Protein AF-A0A6A4PIK3-F1 (afdb_monomer_lite)

Structure (mmCIF, N/CA/C/O backbone):
data_AF-A0A6A4PIK3-F1
#
_entry.id   AF-A0A6A4PIK3-F1
#
loop_
_atom_site.group_PDB
_atom_site.id
_atom_site.type_symbol
_atom_site.label_atom_id
_atom_site.label_alt_id
_atom_site.label_comp_id
_atom_site.label_asym_id
_atom_site.label_entity_id
_atom_site.label_seq_id
_atom_site.pdbx_PDB_ins_code
_atom_site.Cartn_x
_atom_site.Cartn_y
_atom_site.Cartn_z
_atom_site.occupancy
_atom_site.B_iso_or_equiv
_atom_site.auth_seq_id
_atom_site.auth_comp_id
_atom_site.auth_asym_id
_atom_site.auth_atom_id
_atom_site.pdbx_PDB_model_num
ATOM 1 N N . MET A 1 1 ? 68.474 -59.558 27.240 1.00 42.28 1 MET A N 1
ATOM 2 C CA . MET A 1 1 ? 68.053 -60.152 28.528 1.00 42.28 1 MET A CA 1
ATOM 3 C C . MET A 1 1 ? 68.905 -59.543 29.633 1.00 42.28 1 MET A C 1
ATOM 5 O O . MET A 1 1 ? 70.091 -59.830 29.626 1.00 42.28 1 MET A O 1
ATOM 9 N N . ALA A 1 2 ? 68.342 -58.675 30.486 1.00 40.72 2 ALA A N 1
ATOM 10 C CA . ALA A 1 2 ? 68.734 -58.427 31.891 1.00 40.72 2 ALA A CA 1
ATOM 11 C C . ALA A 1 2 ? 68.020 -57.165 32.432 1.00 40.72 2 ALA A C 1
ATOM 13 O O . ALA A 1 2 ? 68.031 -56.123 31.783 1.00 40.72 2 ALA A O 1
ATOM 14 N N . LEU A 1 3 ? 67.392 -57.277 33.606 1.00 48.38 3 LEU A N 1
ATOM 15 C CA . LEU A 1 3 ? 66.794 -56.191 34.401 1.00 48.38 3 LEU A CA 1
ATOM 16 C C . LEU A 1 3 ? 67.681 -55.883 35.624 1.00 48.38 3 LEU A C 1
ATOM 18 O O . LEU A 1 3 ? 68.425 -56.768 36.040 1.00 48.38 3 LEU A O 1
ATOM 22 N N . SER A 1 4 ? 67.464 -54.704 36.243 1.00 45.38 4 SER A N 1
ATOM 23 C CA . SER A 1 4 ? 67.914 -54.214 37.581 1.00 45.38 4 SER A CA 1
ATOM 24 C C . SER A 1 4 ? 68.892 -53.023 37.470 1.00 45.38 4 SER A C 1
ATOM 26 O O . SER A 1 4 ? 69.763 -53.062 36.618 1.00 45.38 4 SER A O 1
ATOM 28 N N . SER A 1 5 ? 68.829 -51.907 38.216 1.00 47.94 5 SER A N 1
ATOM 29 C CA . SER A 1 5 ? 68.353 -51.656 39.589 1.00 47.94 5 SER A CA 1
ATOM 30 C C . SER A 1 5 ? 67.977 -50.174 39.852 1.00 47.94 5 SER A C 1
ATOM 32 O O . SER A 1 5 ? 68.754 -49.260 39.612 1.00 47.94 5 SER A O 1
ATOM 34 N N . ARG A 1 6 ? 66.775 -49.975 40.399 1.00 47.94 6 ARG A N 1
ATOM 35 C CA . ARG A 1 6 ? 66.362 -49.163 41.571 1.00 47.94 6 ARG A CA 1
ATOM 36 C C . ARG A 1 6 ? 67.306 -48.125 42.261 1.00 47.94 6 ARG A C 1
ATOM 38 O O . ARG A 1 6 ? 68.363 -48.487 42.751 1.00 47.94 6 ARG A O 1
ATOM 45 N N . LEU A 1 7 ? 66.695 -46.948 42.533 1.00 49.00 7 LEU A N 1
ATOM 46 C CA . LEU A 1 7 ? 66.698 -46.089 43.756 1.00 49.00 7 LEU A CA 1
ATOM 47 C C . LEU A 1 7 ? 67.582 -44.812 43.856 1.00 49.00 7 LEU A C 1
ATOM 49 O O . LEU A 1 7 ? 68.794 -44.866 43.960 1.00 49.00 7 LEU A O 1
ATOM 53 N N . PHE A 1 8 ? 66.864 -43.679 43.971 1.00 44.44 8 PHE A N 1
ATOM 54 C CA . PHE A 1 8 ? 67.018 -42.516 44.874 1.00 44.44 8 PHE A CA 1
ATOM 55 C C . PHE A 1 8 ? 68.393 -41.869 45.144 1.00 44.44 8 PHE A C 1
ATOM 57 O O . PHE A 1 8 ? 69.242 -42.432 45.821 1.00 44.44 8 PHE A O 1
ATOM 64 N N . SER A 1 9 ? 68.453 -40.551 44.909 1.00 39.91 9 SER A N 1
ATOM 65 C CA . SER A 1 9 ? 69.031 -39.616 45.884 1.00 39.91 9 SER A CA 1
ATOM 66 C C . SER A 1 9 ? 68.115 -38.398 46.036 1.00 39.91 9 SER A C 1
ATOM 68 O O . SER A 1 9 ? 67.864 -37.654 45.089 1.00 39.91 9 SER A O 1
ATOM 70 N N . LYS A 1 10 ? 67.540 -38.252 47.233 1.00 53.06 10 LYS A N 1
ATOM 71 C CA . LYS A 1 10 ? 66.799 -37.070 47.679 1.00 53.06 10 LYS A CA 1
ATOM 72 C C . LYS A 1 10 ? 67.796 -36.126 48.344 1.00 53.06 10 LYS A C 1
ATOM 74 O O . LYS A 1 10 ? 68.350 -36.481 49.378 1.00 53.06 10 LYS A O 1
ATOM 79 N N . SER A 1 11 ? 67.871 -34.889 47.875 1.00 51.84 11 SER A N 1
ATOM 80 C CA . SER A 1 11 ? 68.188 -33.753 48.740 1.00 51.84 11 SER A CA 1
ATOM 81 C C . SER A 1 11 ? 67.214 -32.612 48.441 1.00 51.84 11 SER A C 1
ATOM 83 O O . SER A 1 11 ? 67.342 -31.847 47.492 1.00 51.84 11 SER A O 1
ATOM 85 N N . LYS A 1 12 ? 66.166 -32.541 49.268 1.00 51.66 12 LYS A N 1
ATOM 86 C CA . LYS A 1 12 ? 65.467 -31.284 49.552 1.00 51.66 12 LYS A CA 1
ATOM 87 C C . LYS A 1 12 ? 66.387 -30.460 50.449 1.00 51.66 12 LYS A C 1
ATOM 89 O O . LYS A 1 12 ? 66.949 -31.050 51.365 1.00 51.66 12 LYS A O 1
ATOM 94 N N . LEU A 1 13 ? 66.459 -29.153 50.190 1.00 44.88 13 LEU A N 1
ATOM 95 C CA . LEU A 1 13 ? 66.632 -28.004 51.106 1.00 44.88 13 LEU A CA 1
ATOM 96 C C . LEU A 1 13 ? 67.203 -26.849 50.251 1.00 44.88 13 LEU A C 1
ATOM 98 O O . LEU A 1 13 ? 68.352 -26.892 49.843 1.00 44.88 13 LEU A O 1
ATOM 102 N N . VAL A 1 14 ? 66.351 -26.003 49.659 1.00 47.28 14 VAL A N 1
ATOM 103 C CA . VAL A 1 14 ? 65.898 -24.707 50.215 1.00 47.28 14 VAL A CA 1
ATOM 104 C C . VAL A 1 14 ? 67.074 -23.751 50.452 1.00 47.28 14 VAL A C 1
ATOM 106 O O . VAL A 1 14 ? 67.761 -23.916 51.447 1.00 47.28 14 VAL A O 1
ATOM 109 N N . TYR A 1 15 ? 67.257 -22.739 49.587 1.00 34.69 15 TYR A N 1
ATOM 110 C CA . TYR A 1 15 ? 67.145 -21.312 49.952 1.00 34.69 15 TYR A CA 1
ATOM 111 C C . TYR A 1 15 ? 67.391 -20.377 48.744 1.00 34.69 15 TYR A C 1
ATOM 113 O O . TYR A 1 15 ? 68.409 -20.468 48.072 1.00 34.69 15 TYR A O 1
ATOM 121 N N . GLY A 1 16 ? 66.433 -19.473 48.511 1.00 39.31 16 GLY A N 1
ATOM 122 C CA . GLY A 1 16 ? 66.614 -18.082 48.072 1.00 39.31 16 GLY A CA 1
ATOM 123 C C . GLY A 1 16 ? 67.485 -17.736 46.857 1.00 39.31 16 GLY A C 1
ATOM 124 O O . GLY A 1 16 ? 68.691 -17.566 46.984 1.00 39.31 16 GLY A O 1
ATOM 125 N N . SER A 1 17 ? 66.842 -17.412 45.731 1.00 39.62 17 SER A N 1
ATOM 126 C CA . SER A 1 17 ? 67.045 -16.131 45.016 1.00 39.62 17 SER A CA 1
ATOM 127 C C . SER A 1 17 ? 66.107 -16.043 43.803 1.00 39.62 17 SER A C 1
ATOM 129 O O . SER A 1 17 ? 66.280 -16.718 42.795 1.00 39.62 17 SER A O 1
ATOM 131 N N . GLN A 1 18 ? 65.073 -15.207 43.912 1.00 50.66 18 GLN A N 1
ATOM 132 C CA . GLN A 1 18 ? 64.298 -14.738 42.764 1.00 50.66 18 GLN A CA 1
ATOM 133 C C . GLN A 1 18 ? 65.128 -13.689 42.029 1.00 50.66 18 GLN A C 1
ATOM 135 O O . GLN A 1 18 ? 65.187 -12.561 42.503 1.00 50.66 18 GLN A O 1
ATOM 140 N N . VAL A 1 19 ? 65.726 -14.013 40.883 1.00 46.94 19 VAL A N 1
ATOM 141 C CA . VAL A 1 19 ? 66.197 -12.984 39.947 1.00 46.94 19 VAL A CA 1
ATOM 142 C C . VAL A 1 19 ? 66.079 -13.495 38.504 1.00 46.94 19 VAL A C 1
ATOM 144 O O . VAL A 1 19 ? 66.808 -14.384 38.084 1.00 46.94 19 VAL A O 1
ATOM 147 N N . LEU A 1 20 ? 65.155 -12.865 37.768 1.00 51.59 20 LEU A N 1
ATOM 148 C CA . LEU A 1 20 ? 65.147 -12.663 36.311 1.00 51.59 20 LEU A CA 1
ATOM 149 C C . LEU A 1 20 ? 65.101 -13.908 35.407 1.00 51.59 20 LEU A C 1
ATOM 151 O O . LEU A 1 20 ? 66.103 -14.293 34.813 1.00 51.59 20 LEU A O 1
ATOM 155 N N . LEU A 1 21 ? 63.896 -14.426 35.144 1.00 43.84 21 LEU A N 1
ATOM 156 C CA . LEU A 1 21 ? 63.633 -15.139 33.891 1.00 43.84 21 LEU A CA 1
ATOM 157 C C . LEU A 1 21 ? 62.568 -14.417 33.059 1.00 43.84 21 LEU A C 1
ATOM 159 O O . LEU A 1 21 ? 61.377 -14.453 33.345 1.00 43.84 21 LEU A O 1
ATOM 163 N N . GLN A 1 22 ? 63.084 -13.755 32.023 1.00 44.03 22 GLN A N 1
ATOM 164 C CA . GLN A 1 22 ? 62.517 -13.656 30.678 1.00 44.03 22 GLN A CA 1
ATOM 165 C C . GLN A 1 22 ? 61.116 -13.049 30.542 1.00 44.03 22 GLN A C 1
ATOM 167 O O . GLN A 1 22 ? 60.094 -13.706 30.364 1.00 44.03 22 GLN A O 1
ATOM 172 N N . LYS A 1 23 ? 61.135 -11.718 30.484 1.00 48.66 23 LYS A N 1
ATOM 173 C CA . LYS A 1 23 ? 60.101 -10.835 29.943 1.00 48.66 23 LYS A CA 1
ATOM 174 C C . LYS A 1 23 ? 60.029 -10.941 28.407 1.00 48.66 23 LYS A C 1
ATOM 176 O O . LYS A 1 23 ? 60.272 -9.943 27.746 1.00 48.66 23 LYS A O 1
ATOM 181 N N . GLU A 1 24 ? 59.741 -12.107 27.822 1.00 47.03 24 GLU A N 1
ATOM 182 C CA . GLU A 1 24 ? 59.669 -12.205 26.342 1.00 47.03 24 GLU A CA 1
ATOM 183 C C . GLU A 1 24 ? 58.490 -12.984 25.743 1.00 47.03 24 GLU A C 1
ATOM 185 O O . GLU A 1 24 ? 58.330 -12.967 24.530 1.00 47.03 24 GLU A O 1
ATOM 190 N N . TYR A 1 25 ? 57.568 -13.544 26.533 1.00 50.06 25 TYR A N 1
ATOM 191 C CA . TYR A 1 25 ? 56.344 -14.140 25.969 1.00 50.06 25 TYR A CA 1
ATOM 192 C C . TYR A 1 25 ? 55.090 -13.767 26.763 1.00 50.06 25 TYR A C 1
ATOM 194 O O . TYR A 1 25 ? 54.381 -14.614 27.301 1.00 50.06 25 TYR A O 1
ATOM 202 N N . ALA A 1 26 ? 54.792 -12.467 26.821 1.00 51.06 26 ALA A N 1
ATOM 203 C CA . ALA A 1 26 ? 53.451 -11.999 27.155 1.00 51.06 26 ALA A CA 1
ATOM 204 C C . ALA A 1 26 ? 52.597 -12.049 25.880 1.00 51.06 26 ALA A C 1
ATOM 206 O O . ALA A 1 26 ? 52.584 -11.106 25.091 1.00 51.06 26 ALA A O 1
ATOM 207 N N . VAL A 1 27 ? 51.924 -13.179 25.655 1.00 59.38 27 VAL A N 1
ATOM 208 C CA . VAL A 1 27 ? 50.907 -13.320 24.603 1.00 59.38 27 VAL A CA 1
ATOM 209 C C . VAL A 1 27 ? 49.851 -12.227 24.821 1.00 59.38 27 VAL A C 1
ATOM 211 O O . VAL A 1 27 ? 49.221 -12.224 25.883 1.00 59.38 27 VAL A O 1
ATOM 214 N N . PRO A 1 28 ? 49.642 -11.292 23.875 1.00 59.97 28 PRO A N 1
ATOM 215 C CA . PRO A 1 28 ? 48.648 -10.248 24.047 1.00 59.97 28 PRO A CA 1
ATOM 216 C C . PRO A 1 28 ? 47.266 -10.887 24.156 1.00 59.97 28 PRO A C 1
ATOM 218 O O . PRO A 1 28 ? 46.791 -11.575 23.249 1.00 59.97 28 PRO A O 1
ATOM 221 N N . VAL A 1 29 ? 46.628 -10.669 25.301 1.00 57.66 29 VAL A N 1
ATOM 222 C CA . VAL A 1 29 ? 45.223 -10.979 25.544 1.00 57.66 29 VAL A CA 1
ATOM 223 C C . VAL A 1 29 ? 44.407 -10.255 24.475 1.00 57.66 29 VAL A C 1
ATOM 225 O O . VAL A 1 29 ? 44.377 -9.031 24.459 1.00 57.66 29 VAL A O 1
ATOM 228 N N . ARG A 1 30 ? 43.815 -11.036 23.559 1.00 63.66 30 ARG A N 1
ATOM 229 C CA . ARG A 1 30 ? 42.768 -10.684 22.582 1.00 63.66 30 ARG A CA 1
ATOM 230 C C . ARG A 1 30 ? 42.511 -9.176 22.461 1.00 63.66 30 ARG A C 1
ATOM 232 O O . ARG A 1 30 ? 41.671 -8.624 23.167 1.00 63.66 30 ARG A O 1
ATOM 239 N N . HIS A 1 31 ? 43.184 -8.520 21.522 1.00 57.44 31 HIS A N 1
ATOM 240 C CA . HIS A 1 31 ? 42.728 -7.216 21.062 1.00 57.44 31 HIS A CA 1
ATOM 241 C C . HIS A 1 31 ? 41.388 -7.420 20.347 1.00 57.44 31 HIS A C 1
ATOM 243 O O . HIS A 1 31 ? 41.338 -8.003 19.266 1.00 57.44 31 HIS A O 1
ATOM 249 N N . PHE A 1 32 ? 40.289 -6.992 20.970 1.00 64.56 32 PHE A N 1
ATOM 250 C CA . PHE A 1 32 ? 39.023 -6.838 20.263 1.00 64.56 32 PHE A CA 1
ATOM 251 C C . PHE A 1 32 ? 39.234 -5.832 19.128 1.00 64.56 32 PHE A C 1
ATOM 253 O O . PHE A 1 32 ? 39.928 -4.827 19.310 1.00 64.56 32 PHE A O 1
ATOM 260 N N . ALA A 1 33 ? 38.673 -6.118 17.951 1.00 66.25 33 ALA A N 1
ATOM 261 C CA . ALA A 1 33 ? 38.661 -5.163 16.855 1.00 66.25 33 ALA A CA 1
ATOM 262 C C . ALA A 1 33 ? 38.107 -3.831 17.380 1.00 66.25 33 ALA A C 1
ATOM 264 O O . ALA A 1 33 ? 37.040 -3.798 17.993 1.00 66.25 33 ALA A O 1
ATOM 265 N N . LYS A 1 34 ? 38.868 -2.749 17.186 1.00 67.56 34 LYS A N 1
ATOM 266 C CA . LYS A 1 34 ? 38.430 -1.383 17.481 1.00 67.56 34 LYS A CA 1
ATOM 267 C C . LYS A 1 34 ? 37.066 -1.188 16.820 1.00 67.56 34 LYS A C 1
ATOM 269 O O . LYS A 1 34 ? 36.950 -1.523 15.643 1.00 67.56 34 LYS A O 1
ATOM 274 N N . GLU A 1 35 ? 36.069 -0.702 17.565 1.00 58.19 35 GLU A N 1
ATOM 275 C CA . GLU A 1 35 ? 34.728 -0.401 17.049 1.00 58.19 35 GLU A CA 1
ATOM 276 C C . GLU A 1 35 ? 34.848 0.425 15.765 1.00 58.19 35 GLU A C 1
ATOM 278 O O . GLU A 1 35 ? 35.059 1.636 15.769 1.00 58.19 35 GLU A O 1
ATOM 283 N N . SER A 1 36 ? 34.750 -0.268 14.638 1.00 56.38 36 SER A N 1
ATOM 284 C CA . SER A 1 36 ? 34.481 0.325 13.349 1.00 56.38 36 SER A CA 1
ATOM 285 C C . SER A 1 36 ? 32.977 0.532 13.361 1.00 56.38 36 SER A C 1
ATOM 287 O O . SER A 1 36 ? 32.231 -0.359 12.958 1.00 56.38 36 SER A O 1
ATOM 289 N N . ALA A 1 37 ? 32.523 1.677 13.876 1.00 60.81 37 ALA A N 1
ATOM 290 C CA . ALA A 1 37 ? 31.209 2.170 13.502 1.00 60.81 37 ALA A CA 1
ATOM 291 C C . ALA A 1 37 ? 31.259 2.323 11.974 1.00 60.81 37 ALA A C 1
ATOM 293 O O . ALA A 1 37 ? 32.039 3.157 11.496 1.00 60.81 37 ALA A O 1
ATOM 294 N N . PRO A 1 38 ? 30.551 1.481 11.196 1.00 63.56 38 PRO A N 1
ATOM 295 C CA . PRO A 1 38 ? 30.551 1.644 9.754 1.00 63.56 38 PRO A CA 1
ATOM 296 C C . PRO A 1 38 ? 30.103 3.085 9.470 1.00 63.56 38 PRO A C 1
ATOM 298 O O . PRO A 1 38 ? 29.158 3.559 10.111 1.00 63.56 38 PRO A O 1
ATOM 301 N N . PRO A 1 39 ? 30.814 3.828 8.602 1.00 64.94 39 PRO A N 1
ATOM 302 C CA . PRO A 1 39 ? 30.433 5.196 8.290 1.00 64.94 39 PRO A CA 1
ATOM 303 C C . PRO A 1 39 ? 28.982 5.170 7.823 1.00 64.94 39 PRO A C 1
ATOM 305 O O . PRO A 1 39 ? 28.659 4.370 6.950 1.00 64.94 39 PRO A O 1
ATOM 308 N N . ALA A 1 40 ? 28.125 5.993 8.439 1.00 61.84 40 ALA A N 1
ATOM 309 C CA . ALA A 1 40 ? 26.699 6.037 8.134 1.00 61.84 40 ALA A CA 1
ATOM 310 C C . ALA A 1 40 ? 26.525 6.167 6.619 1.00 61.84 40 ALA A C 1
ATOM 312 O O . ALA A 1 40 ? 26.816 7.215 6.030 1.00 61.84 40 ALA A O 1
ATOM 313 N N . LEU A 1 41 ? 26.130 5.071 5.975 1.00 66.81 41 LEU A N 1
ATOM 314 C CA . LEU A 1 41 ? 25.985 5.047 4.533 1.00 66.81 41 LEU A CA 1
ATOM 315 C C . LEU A 1 41 ? 24.773 5.922 4.217 1.00 66.81 41 LEU A C 1
ATOM 317 O O . LEU A 1 41 ? 23.771 5.880 4.927 1.00 66.81 41 LEU A O 1
ATOM 321 N N . LYS A 1 42 ? 24.822 6.715 3.140 1.00 70.19 42 LYS A N 1
ATOM 322 C CA . LYS A 1 42 ? 23.656 7.511 2.695 1.00 70.19 42 LYS A CA 1
ATOM 323 C C . LYS A 1 42 ? 22.383 6.654 2.549 1.00 70.19 42 LYS A C 1
ATOM 325 O O . LYS A 1 42 ? 21.276 7.161 2.718 1.00 70.19 42 LYS A O 1
ATOM 330 N N . GLY A 1 43 ? 22.546 5.353 2.288 1.00 73.00 43 GLY A N 1
ATOM 331 C CA . GLY A 1 43 ? 21.462 4.372 2.310 1.00 73.00 43 GLY A CA 1
ATOM 332 C C . GLY A 1 43 ? 20.784 4.237 3.679 1.00 73.00 43 GLY A C 1
ATOM 333 O O . GLY A 1 43 ? 19.560 4.224 3.742 1.00 73.00 43 GLY A O 1
ATOM 334 N N . ASP A 1 44 ? 21.535 4.246 4.781 1.00 77.25 44 ASP A N 1
ATOM 335 C CA . ASP A 1 44 ? 20.989 4.092 6.136 1.00 77.25 44 ASP A CA 1
ATOM 336 C C . ASP A 1 44 ? 20.107 5.279 6.529 1.00 77.25 44 ASP A C 1
ATOM 338 O O . ASP A 1 44 ? 19.073 5.110 7.173 1.00 77.25 44 ASP A O 1
ATOM 342 N N . THR A 1 45 ? 20.491 6.494 6.131 1.00 81.88 45 THR A N 1
ATOM 343 C CA . THR A 1 45 ? 19.672 7.691 6.365 1.00 81.88 45 THR A CA 1
ATOM 344 C C . THR A 1 45 ? 18.398 7.677 5.525 1.00 81.88 45 THR A C 1
ATOM 346 O O . THR A 1 45 ? 17.340 8.049 6.021 1.00 81.88 45 THR A O 1
ATOM 349 N N . MET A 1 46 ? 18.471 7.185 4.283 1.00 81.75 46 MET A N 1
ATOM 350 C CA . MET A 1 46 ? 17.302 7.053 3.409 1.00 81.75 46 MET A CA 1
ATOM 351 C C . MET A 1 46 ? 16.306 6.024 3.958 1.00 81.75 46 MET A C 1
ATOM 353 O O . MET A 1 46 ? 15.119 6.321 4.071 1.00 81.75 46 MET A O 1
ATOM 357 N N . LEU A 1 47 ? 16.785 4.848 4.371 1.00 85.81 47 LEU A N 1
ATOM 358 C CA . LEU A 1 47 ? 15.944 3.806 4.966 1.00 85.81 47 LEU A CA 1
ATOM 359 C C . LEU A 1 47 ? 15.294 4.266 6.274 1.00 85.81 47 LEU A C 1
ATOM 361 O O . LEU A 1 47 ? 14.116 3.996 6.504 1.00 85.81 47 LEU A O 1
ATOM 365 N N . LYS A 1 48 ? 16.031 5.003 7.114 1.00 88.38 48 LYS A N 1
ATOM 366 C CA . LYS A 1 48 ? 15.481 5.593 8.343 1.00 88.38 48 LYS A CA 1
ATOM 367 C C . LYS A 1 48 ? 14.359 6.583 8.045 1.00 88.38 48 LYS A C 1
ATOM 369 O O . LYS A 1 48 ? 13.338 6.532 8.723 1.00 88.38 48 LYS A O 1
ATOM 374 N N . ASN A 1 49 ? 14.516 7.433 7.032 1.00 86.06 49 ASN A N 1
ATOM 375 C CA . ASN A 1 49 ? 13.478 8.390 6.648 1.00 86.06 49 ASN A CA 1
ATOM 376 C C . ASN A 1 49 ? 12.209 7.673 6.166 1.00 86.06 49 ASN A C 1
ATOM 378 O O . ASN A 1 49 ? 11.128 7.958 6.675 1.00 86.06 49 ASN A O 1
ATOM 382 N N . ILE A 1 50 ? 12.348 6.666 5.293 1.00 87.06 50 ILE A N 1
ATOM 383 C CA . ILE A 1 50 ? 11.216 5.849 4.817 1.00 87.06 50 ILE A CA 1
ATOM 384 C C . ILE A 1 50 ? 10.511 5.157 5.991 1.00 87.06 50 ILE A C 1
ATOM 386 O O . ILE A 1 50 ? 9.283 5.149 6.076 1.00 87.06 50 ILE A O 1
ATOM 390 N N . PHE A 1 51 ? 11.275 4.592 6.928 1.00 88.94 51 PHE A N 1
ATOM 391 C CA . PHE A 1 51 ? 10.706 3.925 8.096 1.00 88.94 51 PHE A CA 1
ATOM 392 C C . PHE A 1 51 ? 9.925 4.892 8.994 1.00 88.94 51 PHE A C 1
ATOM 394 O O . PHE A 1 51 ? 8.838 4.553 9.462 1.00 88.94 51 PHE A O 1
ATOM 401 N N . VAL A 1 52 ? 10.453 6.098 9.220 1.00 89.81 52 VAL A N 1
ATOM 402 C CA . VAL A 1 52 ? 9.773 7.138 10.005 1.00 89.81 52 VAL A CA 1
ATOM 403 C C . VAL A 1 52 ? 8.481 7.579 9.319 1.00 89.81 52 VAL A C 1
ATOM 405 O O . VAL A 1 52 ? 7.448 7.676 9.980 1.00 89.81 52 VAL A O 1
ATOM 408 N N . GLU A 1 53 ? 8.501 7.784 8.002 1.00 87.25 53 GLU A N 1
ATOM 409 C CA . GLU A 1 53 ? 7.303 8.124 7.231 1.00 87.25 53 GLU A CA 1
ATOM 410 C C . GLU A 1 53 ? 6.227 7.039 7.337 1.00 87.25 53 GLU A C 1
ATOM 412 O O . GLU A 1 53 ? 5.076 7.343 7.657 1.00 87.25 53 GLU A O 1
ATOM 417 N N . LEU A 1 54 ? 6.594 5.769 7.133 1.00 86.88 54 LEU A N 1
ATOM 418 C CA . LEU A 1 54 ? 5.667 4.644 7.267 1.00 86.88 54 LEU A CA 1
ATOM 419 C C . LEU A 1 54 ? 5.094 4.558 8.680 1.00 86.88 54 LEU A C 1
ATOM 421 O O . LEU A 1 54 ? 3.878 4.458 8.844 1.00 86.88 54 LEU A O 1
ATOM 425 N N . LYS A 1 55 ? 5.950 4.647 9.701 1.00 89.31 55 LYS A N 1
ATOM 426 C CA . LYS A 1 55 ? 5.527 4.627 11.102 1.00 89.31 55 LYS A CA 1
ATOM 427 C C . LYS A 1 55 ? 4.479 5.708 11.380 1.00 89.31 55 LYS A C 1
ATOM 429 O O . LYS A 1 55 ? 3.433 5.391 11.939 1.00 89.31 55 LYS A O 1
ATOM 434 N N . ASN A 1 56 ? 4.710 6.941 10.931 1.00 89.06 56 ASN A N 1
ATOM 435 C CA . ASN A 1 56 ? 3.780 8.053 11.145 1.00 89.06 56 ASN A CA 1
ATOM 436 C C . ASN A 1 56 ? 2.415 7.810 10.467 1.00 89.06 56 ASN A C 1
ATOM 438 O O . ASN A 1 56 ? 1.367 8.103 11.049 1.00 89.06 56 ASN A O 1
ATOM 442 N N . LYS A 1 57 ? 2.395 7.225 9.259 1.00 86.81 57 LYS 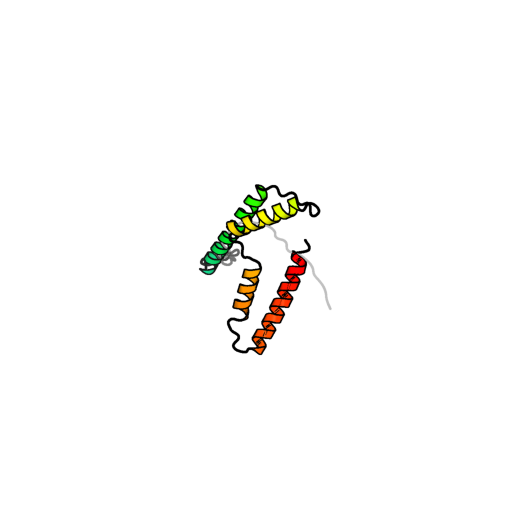A N 1
ATOM 443 C CA . LYS A 1 57 ? 1.142 6.852 8.568 1.00 86.81 57 LYS A CA 1
ATOM 444 C C . LYS A 1 57 ? 0.350 5.792 9.340 1.00 86.81 57 LYS A C 1
ATOM 446 O O . LYS A 1 57 ? -0.869 5.890 9.459 1.00 86.81 57 LYS A O 1
ATOM 451 N N . TYR A 1 58 ? 1.027 4.797 9.909 1.00 84.56 58 TYR A N 1
ATOM 452 C CA . TYR A 1 58 ? 0.357 3.767 10.705 1.00 84.56 58 TYR A CA 1
ATOM 453 C C . TYR A 1 58 ? -0.085 4.275 12.081 1.00 84.56 58 TYR A C 1
ATOM 455 O O . TYR A 1 58 ? -1.182 3.940 12.523 1.00 84.56 58 TYR A O 1
ATOM 463 N N . GLU A 1 59 ? 0.713 5.110 12.748 1.00 88.25 59 GLU A N 1
ATOM 464 C CA . GLU A 1 59 ? 0.332 5.714 14.031 1.00 88.25 59 GLU A CA 1
ATOM 465 C C . GLU A 1 59 ? -0.922 6.582 13.886 1.00 88.25 59 GLU A C 1
ATOM 467 O O . GLU A 1 59 ? -1.873 6.413 14.649 1.00 88.25 59 GLU A O 1
ATOM 472 N N . THR A 1 60 ? -0.990 7.420 12.847 1.00 88.00 60 THR A N 1
ATOM 473 C CA . THR A 1 60 ? -2.183 8.237 12.563 1.00 88.00 60 THR A CA 1
ATOM 474 C C . THR A 1 60 ? -3.425 7.387 12.280 1.00 88.00 60 THR A C 1
ATOM 476 O O . THR A 1 60 ? -4.506 7.691 12.793 1.00 88.00 60 THR A O 1
ATOM 479 N N . ALA A 1 61 ? -3.289 6.288 11.532 1.00 83.94 61 ALA A N 1
ATOM 480 C CA . ALA A 1 61 ? -4.385 5.349 11.295 1.00 83.94 61 ALA A CA 1
ATOM 481 C C . ALA A 1 61 ? -4.869 4.675 12.594 1.00 83.94 61 ALA A C 1
ATOM 483 O O . ALA A 1 61 ? -6.071 4.632 12.864 1.00 83.94 61 ALA A O 1
ATOM 484 N N . ILE A 1 62 ? -3.945 4.199 13.435 1.00 85.62 62 ILE A N 1
ATOM 485 C CA . ILE A 1 62 ? -4.264 3.559 14.722 1.00 85.62 62 ILE A CA 1
ATOM 486 C C . ILE A 1 62 ? -4.951 4.545 15.670 1.00 85.62 62 ILE A C 1
ATOM 488 O O . ILE A 1 62 ? -5.892 4.176 16.372 1.00 85.62 62 ILE A O 1
ATOM 492 N N . GLU A 1 63 ? -4.503 5.798 15.713 1.00 86.50 63 GLU A N 1
ATOM 493 C CA . GLU A 1 63 ? -5.138 6.826 16.536 1.00 86.50 63 GLU A CA 1
ATOM 494 C C . GLU A 1 63 ? -6.588 7.096 16.129 1.00 86.50 63 GLU A C 1
ATOM 496 O O . GLU A 1 63 ? -7.439 7.278 17.001 1.00 86.50 63 GLU A O 1
ATOM 501 N N . LEU A 1 64 ? -6.887 7.110 14.828 1.00 85.00 64 LEU A N 1
ATOM 502 C CA . LEU A 1 64 ? -8.255 7.259 14.324 1.00 85.00 64 LEU A CA 1
ATOM 503 C C . LEU A 1 64 ? -9.121 6.054 14.707 1.00 85.00 64 LEU A C 1
ATOM 505 O O . LEU A 1 64 ? -10.198 6.241 15.271 1.00 85.00 64 LEU A O 1
ATOM 509 N N . LEU A 1 65 ? -8.607 4.836 14.515 1.00 83.06 65 LEU A N 1
ATOM 510 C CA . LEU A 1 65 ? -9.297 3.599 14.901 1.00 83.06 65 LEU A CA 1
ATOM 511 C C . LEU A 1 65 ? -9.572 3.511 16.406 1.00 83.06 65 LEU A C 1
ATOM 513 O O . LEU A 1 65 ? -10.595 2.979 16.822 1.00 83.06 65 LEU A O 1
ATOM 517 N N . LYS A 1 66 ? -8.679 4.043 17.247 1.00 83.44 66 LYS A N 1
ATOM 518 C CA . LYS A 1 66 ? -8.900 4.100 18.702 1.00 83.44 66 LYS A CA 1
ATOM 519 C C . LYS A 1 66 ? -9.991 5.098 19.095 1.00 83.44 66 LYS A C 1
ATOM 521 O O . LYS A 1 66 ? -10.674 4.878 20.094 1.00 83.44 66 LYS A O 1
ATOM 526 N N . LYS A 1 67 ? -10.127 6.204 18.357 1.00 82.44 67 LYS A N 1
ATOM 527 C CA . LYS A 1 67 ? -11.142 7.243 18.613 1.00 82.44 67 LYS A CA 1
ATOM 528 C C . LYS A 1 67 ? -12.531 6.764 18.203 1.00 82.44 67 LYS A C 1
ATOM 530 O O . LYS A 1 67 ? -13.491 6.934 18.951 1.00 82.44 67 LYS A O 1
ATOM 535 N N . GLU A 1 68 ? -12.627 6.150 17.035 1.00 73.31 68 GLU A N 1
ATOM 536 C CA . GLU A 1 68 ? -13.872 5.636 16.479 1.00 73.31 68 GLU A CA 1
ATOM 537 C C . GLU A 1 68 ? -14.029 4.177 16.922 1.00 73.31 68 GLU A C 1
ATOM 539 O O . GLU A 1 68 ? -13.576 3.267 16.242 1.00 73.31 68 GLU A O 1
ATOM 544 N N . LYS A 1 69 ? -14.629 3.929 18.097 1.00 73.75 69 LYS A N 1
ATOM 545 C CA . LYS A 1 69 ? -14.965 2.565 18.549 1.00 73.75 69 LYS A CA 1
ATOM 546 C C . LYS A 1 69 ? -15.868 1.890 17.508 1.00 73.75 69 LYS A C 1
ATOM 548 O O . LYS A 1 69 ? -17.073 2.131 17.484 1.00 73.75 69 LYS A O 1
ATOM 553 N N . ILE A 1 70 ? -15.290 1.068 16.639 1.00 72.50 70 ILE A N 1
ATOM 554 C CA . ILE A 1 70 ? -16.032 0.349 15.604 1.00 72.50 70 ILE A CA 1
ATOM 555 C C . ILE A 1 70 ? -16.719 -0.854 16.252 1.00 72.50 70 ILE A C 1
ATOM 557 O O . ILE A 1 70 ? -16.062 -1.702 16.851 1.00 72.50 70 ILE A O 1
ATOM 561 N N . THR A 1 71 ? -18.040 -0.935 16.114 1.00 74.12 71 THR A N 1
ATOM 562 C CA . THR A 1 71 ? -18.785 -2.171 16.379 1.00 74.12 71 THR A CA 1
ATOM 563 C C . THR A 1 71 ? -18.770 -2.988 15.091 1.00 74.12 71 THR A C 1
ATOM 565 O O . THR A 1 71 ? -19.213 -2.489 14.059 1.00 74.12 71 THR A O 1
ATOM 568 N N . ILE A 1 72 ? -18.192 -4.190 15.124 1.00 71.81 72 ILE A N 1
ATOM 569 C CA . ILE A 1 72 ? -18.123 -5.087 13.9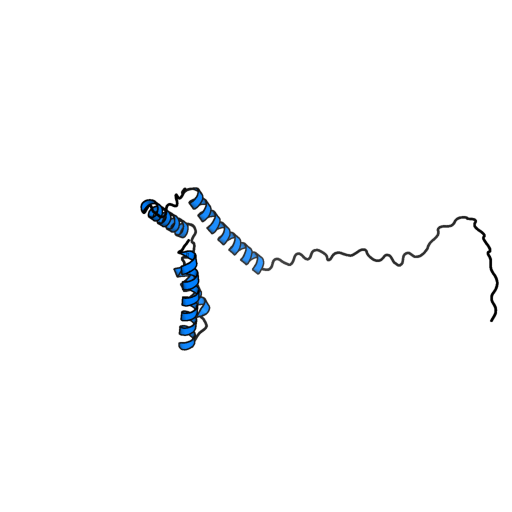64 1.00 71.81 72 ILE A CA 1
ATOM 570 C C . ILE A 1 72 ? -19.273 -6.082 14.107 1.00 71.81 72 ILE A C 1
ATOM 572 O O . ILE A 1 72 ? -19.149 -7.070 14.826 1.00 71.81 72 ILE A O 1
ATOM 576 N N . ASP A 1 73 ? -20.393 -5.774 13.460 1.00 75.44 73 ASP A N 1
ATOM 577 C CA . ASP A 1 73 ? -21.515 -6.693 13.287 1.00 75.44 73 ASP A CA 1
ATOM 578 C C . ASP A 1 73 ? -21.762 -6.857 11.777 1.00 75.44 73 ASP A C 1
ATOM 580 O O . ASP A 1 73 ? -22.141 -5.881 11.123 1.00 75.44 73 ASP A O 1
ATOM 584 N N . PRO A 1 74 ? -21.468 -8.033 11.191 1.00 71.94 74 PRO A N 1
ATOM 585 C CA . PRO A 1 74 ? -21.635 -8.262 9.758 1.00 71.94 74 PRO A CA 1
ATOM 586 C C . PRO A 1 74 ? -23.107 -8.336 9.325 1.00 71.94 74 PRO A C 1
ATOM 588 O O . PRO A 1 74 ? -23.382 -8.172 8.137 1.00 71.94 74 PRO A O 1
ATOM 591 N N . GLU A 1 75 ? -24.043 -8.541 10.258 1.00 81.19 75 GLU A N 1
ATOM 592 C CA . GLU A 1 75 ? -25.477 -8.668 9.964 1.00 81.19 75 GLU A CA 1
ATOM 593 C C . GLU A 1 75 ? -26.213 -7.318 10.013 1.00 81.19 75 GLU A C 1
ATOM 595 O O . GLU A 1 75 ? -27.310 -7.186 9.463 1.00 81.19 75 GLU A O 1
ATOM 600 N N . ASP A 1 76 ? -25.612 -6.289 10.626 1.00 81.81 76 ASP A N 1
ATOM 601 C CA . ASP A 1 76 ? -26.171 -4.937 10.662 1.00 81.81 76 ASP A CA 1
ATOM 602 C C . ASP A 1 76 ? -25.614 -4.059 9.516 1.00 81.81 76 ASP A C 1
ATOM 604 O O . ASP A 1 76 ? -24.450 -3.632 9.546 1.00 81.81 76 ASP A O 1
ATOM 608 N N . PRO A 1 77 ? -26.437 -3.690 8.513 1.00 81.56 77 PRO A N 1
ATOM 609 C CA . PRO A 1 77 ? -25.997 -2.836 7.411 1.00 81.56 77 PRO A CA 1
ATOM 610 C C . PRO A 1 77 ? -25.533 -1.444 7.873 1.00 81.56 77 PRO A C 1
ATOM 612 O O . PRO A 1 77 ? -24.710 -0.811 7.196 1.00 81.56 77 PRO A O 1
ATOM 615 N N . ALA A 1 78 ? -26.014 -0.948 9.020 1.00 82.94 78 ALA A N 1
ATOM 616 C CA . ALA A 1 78 ? -25.571 0.330 9.567 1.00 82.94 78 ALA A CA 1
ATOM 617 C C . ALA A 1 78 ? -24.114 0.255 10.054 1.00 82.94 78 ALA A C 1
ATOM 619 O O . ALA A 1 78 ? -23.319 1.143 9.718 1.00 82.94 78 ALA A O 1
ATOM 620 N N . ALA A 1 79 ? -23.740 -0.824 10.750 1.00 80.88 79 ALA A N 1
ATOM 621 C CA . ALA A 1 79 ? -22.376 -1.079 11.215 1.00 80.88 79 ALA A CA 1
ATOM 622 C C . ALA A 1 79 ? -21.384 -1.215 10.046 1.00 80.88 79 ALA A C 1
ATOM 624 O O . ALA A 1 79 ? -20.332 -0.564 10.046 1.00 80.88 79 ALA A O 1
ATOM 625 N N . VAL A 1 80 ? -21.757 -1.952 8.994 1.00 81.94 80 VAL A N 1
ATOM 626 C CA . VAL A 1 80 ? -20.943 -2.097 7.770 1.00 81.94 80 VAL A CA 1
ATOM 627 C C . VAL A 1 80 ? -20.735 -0.748 7.075 1.00 81.94 80 VAL A C 1
ATOM 629 O O . VAL A 1 80 ? -19.618 -0.399 6.677 1.00 81.94 80 VAL A O 1
ATOM 632 N N . SER A 1 81 ? -21.792 0.065 6.964 1.00 82.62 81 SER A N 1
ATOM 633 C CA . SER A 1 81 ? -21.692 1.395 6.350 1.00 82.62 81 SER A CA 1
ATOM 634 C C . SER A 1 81 ? -20.812 2.354 7.161 1.00 82.62 81 SER A C 1
ATOM 636 O O . SER A 1 81 ? -20.088 3.173 6.586 1.00 82.62 81 SER A O 1
ATOM 638 N N . HIS A 1 82 ? -20.848 2.244 8.493 1.00 82.88 82 HIS A N 1
ATOM 639 C CA . HIS A 1 82 ? -20.018 3.030 9.395 1.00 82.88 82 HIS A CA 1
ATOM 640 C C . HIS A 1 82 ? -18.547 2.630 9.252 1.00 82.88 82 HIS A C 1
ATOM 642 O O . HIS A 1 82 ? -17.707 3.493 9.004 1.00 82.88 82 HIS A O 1
ATOM 648 N N . TYR A 1 83 ? -18.246 1.329 9.278 1.00 83.94 83 TYR A N 1
ATOM 649 C CA . TYR A 1 83 ? -16.905 0.799 9.023 1.00 83.94 83 TYR A CA 1
ATOM 650 C C . TYR A 1 83 ? -16.329 1.287 7.685 1.00 83.94 83 TYR A C 1
ATOM 652 O O . TYR A 1 83 ? -15.207 1.795 7.633 1.00 83.94 83 TYR A O 1
ATOM 660 N N . ALA A 1 84 ? -17.117 1.221 6.607 1.00 83.56 84 ALA A N 1
ATOM 661 C CA . ALA A 1 84 ? -16.685 1.677 5.288 1.00 83.56 84 ALA A CA 1
ATOM 662 C C . ALA A 1 84 ? -16.343 3.178 5.262 1.00 83.56 84 ALA A C 1
ATOM 664 O O . ALA A 1 84 ? -15.410 3.587 4.567 1.00 83.56 84 ALA A O 1
ATOM 665 N N . LYS A 1 85 ? -17.073 4.011 6.016 1.00 86.56 85 LYS A N 1
ATOM 666 C CA . LYS A 1 85 ? -16.769 5.446 6.153 1.00 86.56 85 LYS A CA 1
ATOM 667 C C . LYS A 1 85 ? -15.467 5.665 6.917 1.00 86.56 85 LYS A C 1
ATOM 669 O O . LYS A 1 85 ? -14.621 6.406 6.427 1.00 86.56 85 LYS A O 1
ATOM 674 N N . VAL A 1 86 ? -15.282 4.984 8.046 1.00 84.75 86 VAL A N 1
ATOM 675 C CA . VAL A 1 86 ? -14.050 5.056 8.851 1.00 84.75 86 VAL A CA 1
ATOM 676 C C . VAL A 1 86 ? -12.828 4.635 8.028 1.00 84.75 86 VAL A C 1
ATOM 678 O O . VAL A 1 86 ? -11.812 5.324 8.002 1.00 84.75 86 VAL A O 1
ATOM 681 N N . MET A 1 87 ? -12.928 3.556 7.251 1.00 83.62 87 MET A N 1
ATOM 682 C CA . MET A 1 87 ? -11.805 3.128 6.411 1.00 83.62 87 MET A CA 1
ATOM 683 C C . MET A 1 87 ? -11.500 4.093 5.263 1.00 83.62 87 MET A C 1
ATOM 685 O O . MET A 1 87 ? -10.337 4.234 4.881 1.00 83.62 87 MET A O 1
ATOM 689 N N . LYS A 1 88 ? -12.500 4.806 4.732 1.00 85.19 88 LYS A N 1
ATOM 690 C CA . LYS A 1 88 ? -12.263 5.892 3.767 1.00 85.19 88 LYS A CA 1
ATOM 691 C C . LYS A 1 88 ? -11.537 7.073 4.413 1.00 85.19 88 LYS A C 1
ATOM 693 O O . LYS A 1 88 ? -10.536 7.525 3.863 1.00 85.19 88 LYS A O 1
ATOM 698 N N . THR A 1 89 ? -11.973 7.522 5.592 1.00 86.00 89 THR A N 1
ATOM 699 C CA . THR A 1 89 ? -11.341 8.661 6.283 1.00 86.00 89 THR A CA 1
A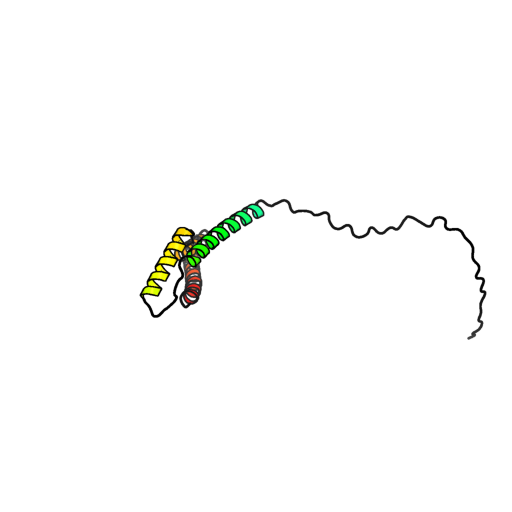TOM 700 C C . THR A 1 89 ? -9.913 8.346 6.721 1.00 86.00 89 THR A C 1
ATOM 702 O O . THR A 1 89 ? -9.039 9.207 6.614 1.00 86.00 89 THR A O 1
ATOM 705 N N . ILE A 1 90 ? -9.645 7.116 7.168 1.00 84.06 90 ILE A N 1
ATOM 706 C CA . ILE A 1 90 ? -8.290 6.654 7.489 1.00 84.06 90 ILE A CA 1
ATOM 707 C C . ILE A 1 90 ? -7.414 6.666 6.240 1.00 84.06 90 ILE A C 1
ATOM 709 O O . ILE A 1 90 ? -6.296 7.175 6.292 1.00 84.06 90 ILE A O 1
ATOM 713 N N . ARG A 1 91 ? -7.920 6.160 5.110 1.00 80.25 91 ARG A N 1
ATOM 714 C CA . ARG A 1 91 ? -7.172 6.129 3.845 1.00 80.25 91 ARG A CA 1
ATOM 715 C C . ARG A 1 91 ? -6.763 7.530 3.390 1.00 80.25 91 ARG A C 1
ATOM 717 O O . ARG A 1 91 ? -5.604 7.739 3.041 1.00 80.25 91 ARG A O 1
ATOM 724 N N . GLU A 1 92 ? -7.688 8.486 3.457 1.00 81.88 92 GLU A N 1
ATOM 725 C CA . GLU A 1 92 ? -7.441 9.888 3.100 1.00 81.88 92 GLU A CA 1
ATOM 726 C C . GLU A 1 92 ? -6.447 10.561 4.057 1.00 81.88 92 GLU A C 1
ATOM 728 O O . GLU A 1 92 ? -5.491 11.195 3.612 1.00 81.88 92 GLU A O 1
ATOM 733 N N . LYS A 1 93 ? -6.630 10.397 5.374 1.00 79.44 93 LYS A N 1
ATOM 734 C CA . LYS A 1 93 ? -5.800 11.070 6.388 1.00 79.44 93 LYS A CA 1
ATOM 735 C C . LYS A 1 93 ? -4.392 10.501 6.503 1.00 79.44 93 LYS A C 1
ATOM 737 O O . LYS A 1 93 ? -3.450 11.258 6.710 1.00 79.44 93 LYS A O 1
ATOM 742 N N . ALA A 1 94 ? -4.244 9.185 6.386 1.00 73.81 94 ALA A N 1
ATOM 743 C CA . ALA A 1 94 ? -2.950 8.522 6.487 1.00 73.81 94 ALA A CA 1
ATOM 744 C C . ALA A 1 94 ? -2.215 8.456 5.136 1.00 73.81 94 ALA A C 1
ATOM 746 O O . ALA A 1 94 ? -1.101 7.934 5.077 1.00 73.81 94 ALA A O 1
ATOM 747 N N . SER A 1 95 ? -2.785 9.003 4.047 1.00 73.12 95 SER A N 1
ATOM 748 C CA . SER A 1 95 ? -2.232 8.908 2.682 1.00 73.12 95 SER A CA 1
ATOM 749 C C . SER A 1 95 ? -1.827 7.469 2.331 1.00 73.12 95 SER A C 1
ATOM 751 O O . SER A 1 95 ? -0.744 7.213 1.792 1.00 73.12 95 SER A O 1
ATOM 753 N N . LEU A 1 96 ? -2.667 6.516 2.746 1.00 75.94 96 LEU A N 1
ATOM 754 C CA . LEU A 1 96 ? -2.446 5.100 2.487 1.00 75.94 96 LEU A CA 1
ATOM 755 C C . LEU A 1 96 ? -2.844 4.824 1.045 1.00 75.94 96 LEU A C 1
ATOM 757 O O . LEU A 1 96 ? -3.940 5.186 0.606 1.00 75.94 96 LEU A O 1
ATOM 761 N N . SER A 1 97 ? -1.940 4.186 0.318 1.00 68.38 97 SER A N 1
ATOM 762 C CA . SER A 1 97 ? -2.146 3.795 -1.065 1.00 68.38 97 SER A CA 1
ATOM 763 C C . SER A 1 97 ? -3.381 2.905 -1.188 1.00 68.38 97 SER A C 1
ATOM 765 O O . SER A 1 97 ? -3.657 2.020 -0.372 1.00 68.38 97 SER A O 1
ATOM 767 N N . SER A 1 98 ? -4.188 3.190 -2.204 1.00 72.31 98 SER A N 1
ATOM 768 C CA . SER A 1 98 ? -5.270 2.298 -2.599 1.00 72.31 98 SER A CA 1
ATOM 769 C C . SER A 1 98 ? -4.694 1.020 -3.194 1.00 72.31 98 SER A C 1
ATOM 771 O O . SER A 1 98 ? -3.672 1.057 -3.873 1.00 72.31 98 SER A O 1
ATOM 773 N N . GLU A 1 99 ? -5.403 -0.094 -3.043 1.00 72.88 99 GLU A N 1
ATOM 774 C CA . GLU A 1 99 ? -5.072 -1.330 -3.758 1.00 72.88 99 GLU A CA 1
ATOM 775 C C . GLU A 1 99 ? -4.988 -1.095 -5.270 1.00 72.88 99 GLU A C 1
ATOM 777 O O . GLU A 1 99 ? -4.096 -1.601 -5.939 1.00 72.88 99 GLU A O 1
ATOM 782 N N . SER A 1 100 ? -5.852 -0.230 -5.808 1.00 74.50 100 SER A N 1
ATOM 783 C CA . SER A 1 100 ? -5.788 0.177 -7.214 1.00 74.50 100 SER A CA 1
ATOM 784 C C . SER A 1 100 ? -4.478 0.885 -7.575 1.00 74.50 100 SER A C 1
ATOM 786 O O . SER A 1 100 ? -3.956 0.667 -8.664 1.00 74.50 100 SER A O 1
ATOM 788 N N . GLN A 1 101 ? -3.942 1.711 -6.669 1.00 80.31 101 GLN A N 1
ATOM 789 C CA . GLN A 1 101 ? -2.662 2.398 -6.862 1.00 80.31 101 GLN A CA 1
ATOM 790 C C . GLN A 1 101 ? -1.508 1.398 -6.794 1.00 80.31 101 GLN A C 1
ATOM 792 O O . GLN A 1 101 ? -0.638 1.437 -7.650 1.00 80.31 101 GLN A O 1
ATOM 797 N N . HIS A 1 102 ? -1.551 0.432 -5.875 1.00 82.44 102 HIS A N 1
ATOM 798 C CA . HIS A 1 102 ? -0.550 -0.635 -5.813 1.00 82.44 102 HIS A CA 1
ATOM 799 C C . HIS A 1 102 ? -0.534 -1.530 -7.055 1.00 82.44 102 HIS A C 1
ATOM 801 O O . HIS A 1 102 ? 0.539 -1.898 -7.534 1.00 82.44 102 HIS A O 1
ATOM 807 N N . ILE A 1 103 ? -1.702 -1.864 -7.614 1.00 83.88 103 ILE A N 1
ATOM 808 C CA . ILE A 1 103 ? -1.775 -2.586 -8.892 1.00 83.88 103 ILE A CA 1
ATOM 809 C C . ILE A 1 103 ? -1.152 -1.738 -10.001 1.00 83.88 103 ILE A C 1
ATOM 811 O O . ILE A 1 103 ? -0.365 -2.258 -10.788 1.00 83.88 103 ILE A O 1
ATOM 815 N N . GLN A 1 104 ? -1.492 -0.449 -10.063 1.00 85.50 104 GLN A N 1
ATOM 816 C CA . GLN A 1 104 ? -0.958 0.459 -11.071 1.00 85.50 104 GLN A CA 1
ATOM 817 C C . GLN A 1 104 ? 0.571 0.570 -10.972 1.00 85.50 104 GLN A C 1
ATOM 819 O O . GLN A 1 104 ? 1.253 0.334 -11.965 1.00 85.50 104 GLN A O 1
ATOM 824 N N . GLU A 1 105 ? 1.110 0.814 -9.778 1.00 86.81 105 GLU A N 1
ATOM 825 C CA . GLU A 1 105 ? 2.554 0.841 -9.509 1.00 86.81 105 GLU A CA 1
ATOM 826 C C . GLU A 1 105 ? 3.221 -0.488 -9.894 1.00 86.81 105 GLU A C 1
ATOM 828 O O . GLU A 1 105 ? 4.288 -0.511 -10.509 1.00 86.81 105 GLU A O 1
ATOM 833 N N . SER A 1 106 ? 2.592 -1.623 -9.576 1.00 86.12 106 SER A N 1
ATOM 834 C CA . SER A 1 106 ? 3.111 -2.945 -9.940 1.00 86.12 106 SER A CA 1
ATOM 835 C C . SER A 1 106 ? 3.113 -3.177 -11.452 1.00 86.12 106 SER A C 1
ATOM 837 O O . SER A 1 106 ? 4.004 -3.862 -11.950 1.00 86.12 106 SER A O 1
ATOM 839 N N . ILE A 1 107 ? 2.129 -2.651 -12.183 1.00 88.31 107 ILE A N 1
ATOM 840 C CA . ILE A 1 107 ? 2.105 -2.714 -13.647 1.00 88.31 107 ILE A CA 1
ATOM 841 C C . ILE A 1 107 ? 3.221 -1.834 -14.202 1.00 88.31 107 ILE A C 1
ATOM 843 O O . ILE A 1 107 ? 4.022 -2.316 -14.997 1.00 88.31 107 ILE A O 1
ATOM 847 N N . GLU A 1 108 ? 3.312 -0.581 -13.763 1.00 90.00 108 GLU A N 1
ATOM 848 C CA . GLU A 1 108 ? 4.321 0.375 -14.229 1.00 90.00 108 GLU A CA 1
ATOM 849 C C . GLU A 1 108 ? 5.740 -0.160 -14.001 1.00 90.00 108 GLU A C 1
ATOM 851 O O . GLU A 1 108 ? 6.535 -0.224 -14.935 1.00 90.00 108 GLU A O 1
ATOM 856 N N . THR A 1 109 ? 6.036 -0.651 -12.797 1.00 89.44 109 THR A N 1
ATOM 857 C CA . THR A 1 109 ? 7.363 -1.187 -12.452 1.00 89.44 109 THR A CA 1
ATOM 858 C C . THR A 1 109 ? 7.723 -2.462 -13.209 1.00 89.44 109 THR A C 1
ATOM 860 O O . THR A 1 109 ? 8.867 -2.616 -13.624 1.00 89.44 109 THR A O 1
ATOM 863 N N . GLN A 1 110 ? 6.775 -3.382 -13.411 1.00 86.25 110 GLN A N 1
ATOM 864 C CA . GLN A 1 110 ? 7.053 -4.655 -14.092 1.00 86.25 110 GLN A CA 1
ATOM 865 C C . GLN A 1 110 ? 7.011 -4.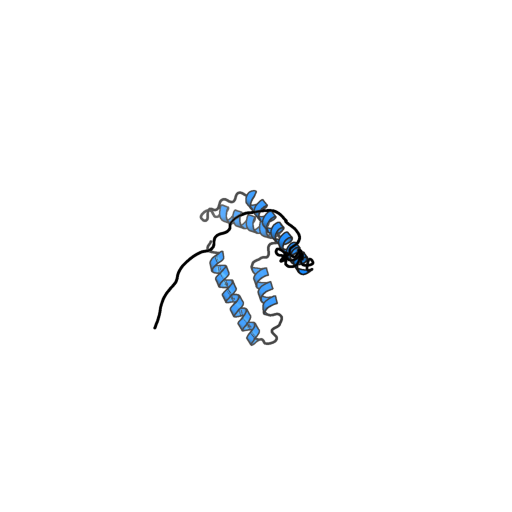551 -15.618 1.00 86.25 110 GLN A C 1
ATOM 867 O O . GLN A 1 110 ? 7.476 -5.464 -16.298 1.00 86.25 110 GLN A O 1
ATOM 872 N N . THR A 1 111 ? 6.446 -3.474 -16.168 1.00 87.56 111 THR A N 1
ATOM 873 C CA . THR A 1 111 ? 6.305 -3.300 -17.621 1.00 87.56 111 THR A CA 1
ATOM 874 C C . THR A 1 111 ? 7.157 -2.180 -18.212 1.00 87.56 111 THR A C 1
ATOM 876 O O . THR A 1 111 ? 7.239 -2.100 -19.435 1.00 87.56 111 THR A O 1
ATOM 879 N N . ALA A 1 112 ? 7.837 -1.376 -17.384 1.00 87.56 112 ALA A N 1
ATOM 880 C CA . ALA A 1 112 ? 8.670 -0.251 -17.821 1.00 87.56 112 ALA A CA 1
ATOM 881 C C . ALA A 1 112 ? 9.700 -0.616 -18.906 1.00 87.56 112 ALA A C 1
ATOM 883 O O . ALA A 1 112 ? 9.893 0.147 -19.849 1.00 87.56 112 ALA A O 1
ATOM 884 N N . ASP A 1 113 ? 10.315 -1.796 -18.802 1.00 88.06 113 ASP A N 1
ATOM 885 C CA . ASP A 1 113 ? 11.435 -2.204 -19.658 1.00 88.06 113 ASP A CA 1
ATOM 886 C C . ASP A 1 113 ? 11.036 -3.168 -20.792 1.00 88.06 113 ASP A C 1
ATOM 888 O O . ASP A 1 113 ? 11.905 -3.754 -21.438 1.00 88.06 113 ASP A O 1
ATOM 892 N N . ILE A 1 114 ? 9.735 -3.382 -21.039 1.00 85.38 114 ILE A N 1
ATOM 893 C CA . ILE A 1 114 ? 9.259 -4.381 -22.010 1.00 85.38 114 ILE A CA 1
ATOM 894 C C . ILE A 1 114 ? 8.879 -3.712 -23.344 1.00 85.38 114 ILE A C 1
ATOM 896 O O . ILE A 1 114 ? 7.813 -3.103 -23.436 1.00 85.38 114 ILE A O 1
ATOM 900 N N . PRO A 1 115 ? 9.681 -3.873 -24.417 1.00 85.38 115 PRO A N 1
ATOM 901 C CA . PRO A 1 115 ? 9.343 -3.349 -25.742 1.00 85.38 115 PRO A CA 1
ATOM 902 C C . PRO A 1 115 ? 8.412 -4.272 -26.553 1.00 85.38 115 PRO A C 1
ATOM 904 O O . PRO A 1 115 ? 7.794 -3.826 -27.516 1.00 85.38 115 PRO A O 1
ATOM 907 N N . ASP A 1 116 ? 8.324 -5.562 -26.203 1.00 93.50 116 ASP A N 1
ATOM 908 C CA . ASP A 1 116 ? 7.554 -6.574 -26.938 1.00 93.50 116 ASP A CA 1
ATOM 909 C C . ASP A 1 116 ? 6.127 -6.758 -26.388 1.00 93.50 116 ASP A C 1
ATOM 911 O O . ASP A 1 116 ? 5.914 -7.038 -25.205 1.00 93.50 116 ASP A O 1
ATOM 915 N N . ALA A 1 117 ? 5.137 -6.698 -27.283 1.00 89.38 117 ALA A N 1
ATOM 916 C CA . ALA A 1 117 ? 3.721 -6.781 -26.937 1.00 89.38 117 ALA A CA 1
ATOM 917 C C . ALA A 1 117 ? 3.313 -8.152 -26.372 1.00 89.38 117 AL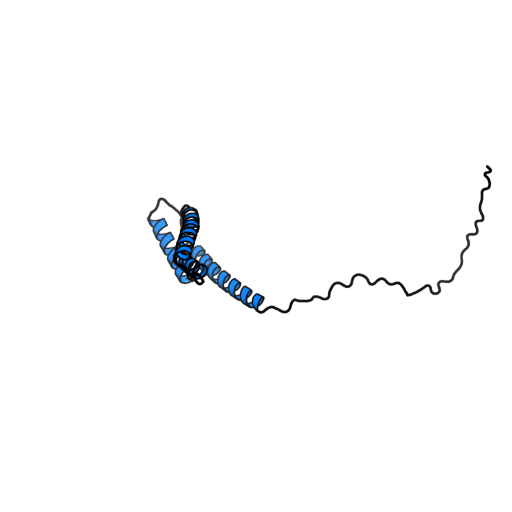A A C 1
ATOM 919 O O . ALA A 1 117 ? 2.455 -8.226 -25.489 1.00 89.38 117 ALA A O 1
ATOM 920 N N . ARG A 1 118 ? 3.915 -9.254 -26.845 1.00 92.12 118 ARG A N 1
ATOM 921 C CA . ARG A 1 118 ? 3.575 -10.598 -26.344 1.00 92.12 118 ARG A CA 1
ATOM 922 C C . ARG A 1 118 ? 4.006 -10.754 -24.892 1.00 92.12 118 ARG A C 1
ATOM 924 O O . ARG A 1 118 ? 3.226 -11.229 -24.066 1.00 92.12 118 ARG A O 1
ATOM 931 N N . THR A 1 119 ? 5.233 -10.348 -24.595 1.00 89.19 119 THR A N 1
ATOM 932 C CA . THR A 1 119 ? 5.799 -10.420 -23.246 1.00 89.19 119 THR A CA 1
ATOM 933 C C . THR A 1 119 ? 5.028 -9.515 -22.280 1.00 89.19 119 THR A C 1
ATOM 935 O O . THR A 1 119 ? 4.670 -9.962 -21.194 1.00 89.19 119 THR A O 1
ATOM 938 N N . TYR A 1 120 ? 4.644 -8.311 -22.716 1.00 90.25 120 TYR A N 1
ATOM 939 C CA . TYR A 1 120 ? 3.805 -7.387 -21.941 1.00 90.25 120 TYR A CA 1
ATOM 940 C C . TYR A 1 120 ? 2.441 -7.989 -21.551 1.00 90.25 120 TYR A C 1
ATOM 942 O O . TYR A 1 120 ? 1.994 -7.896 -20.409 1.00 90.25 120 TYR A O 1
ATOM 950 N N . LEU A 1 121 ? 1.759 -8.658 -22.485 1.00 91.31 121 LEU A N 1
ATOM 951 C CA . LEU A 1 121 ? 0.458 -9.273 -22.195 1.00 91.31 121 LEU A CA 1
ATOM 952 C C . LEU A 1 121 ? 0.569 -10.477 -21.248 1.00 91.31 121 LEU A C 1
ATOM 954 O O . LEU A 1 121 ? -0.347 -10.726 -20.457 1.00 91.31 121 LEU A O 1
ATOM 958 N N . LEU A 1 122 ? 1.673 -11.226 -21.317 1.00 92.75 122 LEU A N 1
ATOM 959 C CA . LEU A 1 122 ? 1.930 -12.343 -20.408 1.00 92.75 122 LEU A CA 1
ATOM 960 C C . LEU A 1 122 ? 2.202 -11.856 -18.979 1.00 92.75 122 LEU A C 1
ATOM 962 O O . LEU A 1 122 ? 1.597 -12.391 -18.051 1.00 92.75 122 LEU A O 1
ATOM 966 N N . THR A 1 123 ? 3.003 -10.804 -18.795 1.00 89.12 123 THR A N 1
ATOM 967 C CA . THR A 1 123 ? 3.263 -10.238 -17.459 1.00 89.12 123 THR A CA 1
ATOM 968 C C . THR A 1 123 ? 1.997 -9.658 -16.833 1.00 89.12 123 THR A C 1
ATOM 970 O O . THR A 1 123 ? 1.704 -9.930 -15.671 1.00 89.12 123 THR A O 1
ATOM 973 N N . LEU A 1 124 ? 1.150 -8.966 -17.604 1.00 88.94 124 LEU A N 1
ATOM 974 C CA . LEU A 1 124 ? -0.157 -8.513 -17.108 1.00 88.94 124 LEU A CA 1
ATOM 975 C C . LEU A 1 124 ? -1.057 -9.669 -16.650 1.00 88.94 124 LEU A C 1
ATOM 977 O O . LEU A 1 124 ? -1.803 -9.534 -15.674 1.00 88.94 124 LEU A O 1
ATOM 981 N N . LYS A 1 125 ? -1.009 -10.814 -17.341 1.00 90.00 125 LYS A N 1
ATOM 982 C CA . LYS A 1 125 ? -1.753 -12.014 -16.936 1.00 90.00 125 LYS A CA 1
ATOM 983 C C . LYS A 1 125 ? -1.243 -12.552 -15.597 1.00 90.00 125 LYS A C 1
ATOM 985 O O . LYS A 1 125 ? -2.059 -12.925 -14.755 1.00 90.00 125 LYS A O 1
ATOM 990 N N . GLU A 1 126 ? 0.068 -12.567 -15.389 1.00 89.38 126 GLU A N 1
ATOM 991 C CA . GLU A 1 126 ? 0.686 -12.981 -14.125 1.00 89.38 126 GLU A CA 1
ATOM 992 C C . GLU A 1 126 ? 0.340 -12.027 -12.979 1.00 89.38 126 GLU A C 1
ATOM 994 O O . GLU A 1 126 ? -0.099 -12.486 -11.920 1.00 89.38 126 GLU A O 1
ATOM 999 N N . ILE A 1 127 ? 0.433 -10.711 -13.212 1.00 86.94 127 ILE A N 1
ATOM 1000 C CA . ILE A 1 127 ? 0.012 -9.682 -12.251 1.00 86.94 127 ILE A CA 1
ATOM 1001 C C . ILE A 1 127 ? -1.445 -9.913 -11.860 1.00 86.94 127 ILE A C 1
ATOM 1003 O O . ILE A 1 127 ? -1.752 -9.991 -10.674 1.00 86.94 127 ILE A O 1
ATOM 1007 N N . ARG A 1 128 ? -2.344 -10.119 -12.832 1.00 83.75 128 ARG A N 1
ATOM 1008 C CA . ARG A 1 128 ? -3.762 -10.392 -12.559 1.00 83.75 128 ARG A CA 1
ATOM 1009 C C . ARG A 1 128 ? -3.952 -11.614 -11.662 1.00 83.75 128 ARG A C 1
ATOM 1011 O O . ARG A 1 128 ? -4.726 -11.534 -10.715 1.00 83.75 128 ARG A O 1
ATOM 1018 N N . ILE A 1 129 ? -3.270 -12.727 -11.936 1.00 85.75 129 ILE A N 1
ATOM 1019 C CA . ILE A 1 129 ? -3.390 -13.953 -11.128 1.00 85.75 129 ILE A CA 1
ATOM 1020 C C . ILE A 1 129 ? -2.902 -13.702 -9.697 1.00 85.75 129 ILE A C 1
ATOM 1022 O O . ILE A 1 129 ? -3.593 -14.048 -8.738 1.00 85.75 129 ILE A O 1
ATOM 1026 N N . LYS A 1 130 ? -1.738 -13.064 -9.554 1.00 82.62 130 LYS A N 1
ATOM 1027 C CA . LYS A 1 130 ? -1.131 -12.764 -8.255 1.00 82.62 130 LYS A CA 1
ATOM 1028 C C . LYS A 1 130 ? -2.015 -11.833 -7.424 1.00 82.62 130 LYS A C 1
ATOM 1030 O O . LYS A 1 130 ? -2.296 -12.120 -6.267 1.00 82.62 130 LYS A O 1
ATOM 1035 N N . CYS A 1 131 ? -2.502 -10.764 -8.039 1.00 77.25 131 CYS A N 1
ATOM 1036 C CA . CYS A 1 131 ? -3.404 -9.795 -7.436 1.00 77.25 131 CYS A CA 1
ATOM 1037 C C . CYS A 1 131 ? -4.736 -10.435 -7.018 1.00 77.25 131 CYS A C 1
ATOM 1039 O O . CYS A 1 131 ? -5.120 -10.340 -5.858 1.00 77.25 131 CYS A O 1
ATOM 1041 N N . VAL A 1 132 ? -5.420 -11.153 -7.918 1.00 66.81 132 VAL A N 1
ATOM 1042 C CA . VAL A 1 132 ? -6.721 -11.789 -7.625 1.00 66.81 132 VAL A CA 1
ATOM 1043 C C . VAL A 1 132 ? -6.624 -12.813 -6.490 1.00 66.81 132 VAL A C 1
ATOM 1045 O O . VAL A 1 132 ? -7.526 -12.871 -5.655 1.00 66.81 132 VAL A O 1
ATOM 1048 N N . MET A 1 133 ? -5.531 -13.579 -6.404 1.00 59.12 133 MET A N 1
ATOM 1049 C CA . MET A 1 133 ? -5.309 -14.497 -5.280 1.00 59.12 133 MET A CA 1
ATOM 1050 C C . MET A 1 133 ? -5.192 -13.755 -3.943 1.00 59.12 133 MET A C 1
ATOM 1052 O O . MET A 1 133 ? -5.820 -14.164 -2.970 1.00 59.12 133 MET A O 1
ATOM 1056 N N . VAL A 1 134 ? -4.459 -12.639 -3.904 1.00 59.53 134 VAL A N 1
ATOM 1057 C CA . VAL A 1 134 ? -4.329 -11.804 -2.697 1.00 59.53 134 VAL A CA 1
ATOM 1058 C C . VAL A 1 134 ? -5.676 -11.165 -2.322 1.00 59.53 134 VAL A C 1
ATOM 1060 O O . VAL A 1 134 ? -6.055 -11.171 -1.149 1.00 59.53 134 VAL A O 1
ATOM 1063 N N . TYR A 1 135 ? -6.455 -10.704 -3.306 1.00 53.44 135 TYR A N 1
ATOM 1064 C CA . TYR A 1 135 ? -7.774 -10.100 -3.078 1.00 53.44 135 TYR A CA 1
ATOM 1065 C C . TYR A 1 135 ? -8.821 -11.092 -2.566 1.00 53.44 135 TYR A C 1
ATOM 1067 O O . TYR A 1 135 ? -9.595 -10.745 -1.676 1.00 53.44 135 TYR A O 1
ATOM 1075 N N . SER A 1 136 ? -8.812 -12.337 -3.054 1.00 42.84 136 SER A N 1
ATOM 1076 C CA . SER A 1 136 ? -9.687 -13.391 -2.527 1.00 42.84 136 SER A CA 1
ATOM 1077 C C . SER A 1 136 ? -9.385 -13.707 -1.063 1.00 42.84 136 SER A C 1
ATOM 1079 O O . SER A 1 136 ? -10.299 -14.059 -0.330 1.00 42.84 136 SER A O 1
ATOM 1081 N N . THR A 1 137 ? -8.129 -13.605 -0.626 1.00 46.41 137 THR A N 1
ATOM 1082 C CA . THR A 1 137 ? -7.766 -13.894 0.770 1.00 46.41 137 THR A CA 1
ATOM 1083 C C . THR A 1 137 ? -8.025 -12.728 1.720 1.00 46.41 137 THR A C 1
ATOM 1085 O O . THR A 1 137 ? -8.296 -12.965 2.891 1.00 46.41 137 THR A O 1
ATOM 1088 N N . PHE A 1 138 ? -7.965 -11.483 1.236 1.00 34.97 138 PHE A N 1
ATOM 1089 C CA . PHE A 1 138 ?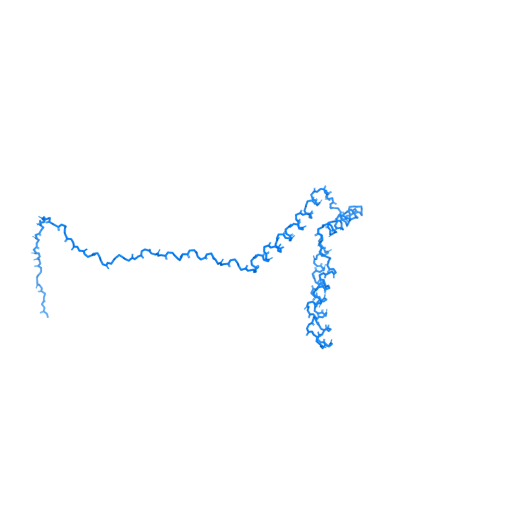 -8.095 -10.290 2.082 1.00 34.97 138 PHE A CA 1
ATOM 1090 C C . PHE A 1 138 ? -9.538 -9.773 2.207 1.00 34.97 138 PHE A C 1
ATOM 1092 O O . PHE A 1 138 ? -9.840 -9.061 3.152 1.00 34.97 138 PHE A O 1
ATOM 1099 N N . PHE A 1 139 ? -10.431 -10.119 1.271 1.00 29.38 139 PHE A N 1
ATOM 1100 C CA . PHE A 1 139 ? -11.843 -9.696 1.289 1.00 29.38 139 PHE A CA 1
ATOM 1101 C C . PHE A 1 139 ? -12.791 -10.728 1.941 1.00 29.38 139 PHE A C 1
ATOM 1103 O O . PHE A 1 139 ? -13.987 -10.482 2.049 1.00 29.38 139 PHE A O 1
ATOM 1110 N N . ILE A 1 140 ? -12.276 -11.893 2.355 1.00 34.53 140 ILE A N 1
ATOM 1111 C CA . ILE A 1 140 ? -13.042 -12.958 3.042 1.00 34.53 140 ILE A CA 1
ATOM 1112 C C . ILE A 1 140 ? -12.866 -12.891 4.582 1.00 34.53 140 ILE A C 1
ATOM 1114 O O . ILE A 1 140 ? -13.412 -13.716 5.309 1.00 34.53 140 ILE A O 1
ATOM 1118 N N . LEU A 1 141 ? -12.153 -11.886 5.100 1.00 34.56 141 LEU A N 1
ATOM 1119 C CA . LEU A 1 141 ? -11.960 -11.622 6.533 1.00 34.56 141 LEU A CA 1
ATOM 1120 C C . LEU A 1 141 ? -12.450 -10.217 6.887 1.00 34.56 141 LEU A C 1
ATOM 1122 O O . LEU A 1 141 ? -12.963 -10.061 8.016 1.00 34.56 141 LEU A O 1
#

Radius of gyration: 37.86 Å; chains: 1; bounding box: 95×71×78 Å

Foldseek 3Di:
DDDDDDDDDDDDDDDDDDDDDDPDDPPDDDDDPDPCPPPCDPVNVVVVVVVVLVVVLVVQLVVLCVVPVQDDDPVDPVSVVVVVVSVVVSCVVSVPDDLVRVLVVVLCVVCVPDPDPVVSVVVNVVSVVVSVVVVVVPVVD

InterPro domains:
  IPR031432 MALE GAMETOPHYTE DEFECTIVE 1 [PF15704] (33-131)
  IPR031432 MALE GAMETOPHYTE DEFECTIVE 1 [PTHR36013] (1-131)

Organism: Lupinus albus (NCBI:txid3870)

pLDDT: mean 71.61, std 17.34, range [29.38, 93.5]

Secondary structure (DSSP, 8-state):
----------------------TT-------PPP-------HHHHHHHHHHHHHHHHHHHHHHHHHHS-----TT-HHHHHHHHHHHHHHHHHTTPPPHHHHHHHHHHHHHTT---HHHHHHHHHHHHHHHHHHHHHHS--

Sequence (141 aa):
MALSSRLFSKSKLVYGSQVLLQKEYAVPVRHFAKESAPPALKGDTMLKNIFVELKNKYETAIELLKKEKITIDPEDPAAVSHYAKVMKTIREKASLSSESQHIQESIETQTADIPDARTYLLTLKEIRIKCVMVYSTFFIL